Protein AF-A0A8T5RFC3-F1 (afdb_monomer_lite)

Structure (mmCIF, N/CA/C/O backbone):
data_AF-A0A8T5RFC3-F1
#
_entry.id   AF-A0A8T5RFC3-F1
#
loop_
_atom_site.group_PDB
_atom_site.id
_atom_site.type_symbol
_atom_site.label_atom_id
_atom_site.label_alt_id
_atom_site.label_comp_id
_atom_site.label_asym_id
_atom_site.label_entity_id
_atom_site.label_seq_id
_atom_site.pdbx_PDB_ins_code
_atom_site.Cartn_x
_atom_site.Cartn_y
_atom_site.Cartn_z
_atom_site.occupancy
_atom_site.B_iso_or_equiv
_atom_site.auth_seq_id
_atom_site.auth_comp_id
_atom_site.auth_asym_id
_atom_site.auth_atom_id
_atom_site.pdbx_PDB_model_num
ATOM 1 N N . LEU A 1 1 ? -25.303 1.141 -4.462 1.00 64.62 1 LEU A N 1
ATOM 2 C CA . LEU A 1 1 ? -23.878 1.520 -4.510 1.00 64.62 1 LEU A CA 1
ATOM 3 C C . LEU A 1 1 ? -23.514 1.989 -3.122 1.00 64.62 1 LEU A C 1
ATOM 5 O O . LEU A 1 1 ? -23.991 3.035 -2.702 1.00 64.62 1 LEU A O 1
ATOM 9 N N . GLU A 1 2 ? -22.803 1.148 -2.386 1.00 84.00 2 GLU A N 1
ATOM 10 C CA . GLU A 1 2 ? -22.193 1.538 -1.120 1.00 84.00 2 GLU A CA 1
ATOM 11 C C . GLU A 1 2 ? -20.953 2.384 -1.437 1.00 84.00 2 GLU A C 1
ATOM 13 O O . GLU A 1 2 ? -20.240 2.100 -2.402 1.00 84.00 2 GLU A O 1
ATOM 18 N N . CYS A 1 3 ? -20.765 3.487 -0.714 1.00 87.25 3 CYS A N 1
ATOM 19 C CA . CYS A 1 3 ? -19.626 4.377 -0.912 1.00 87.25 3 CYS A CA 1
ATOM 20 C C . CYS A 1 3 ? -18.470 3.875 -0.050 1.00 87.25 3 CYS A C 1
ATOM 22 O O . CYS A 1 3 ? -18.592 3.901 1.171 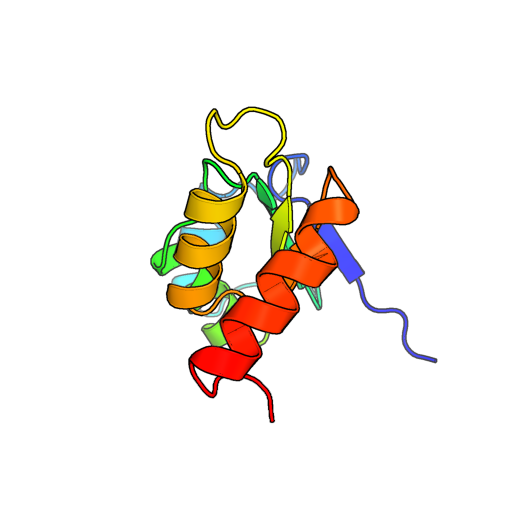1.00 87.25 3 CYS A O 1
ATOM 24 N N . LEU A 1 4 ? -17.374 3.446 -0.679 1.00 92.31 4 LEU A N 1
ATOM 25 C CA . LEU A 1 4 ? -16.172 3.043 0.046 1.00 92.31 4 LEU A CA 1
ATOM 26 C C . LEU A 1 4 ? -15.379 4.276 0.492 1.00 92.31 4 LEU A C 1
ATOM 28 O O . LEU A 1 4 ? -15.108 5.183 -0.302 1.00 92.31 4 LEU A O 1
ATOM 32 N N . ILE A 1 5 ? -14.971 4.295 1.755 1.00 92.88 5 ILE A N 1
ATOM 33 C CA . ILE A 1 5 ? -14.284 5.409 2.400 1.00 92.88 5 ILE A CA 1
ATOM 34 C C . ILE A 1 5 ? -12.800 5.076 2.546 1.00 92.88 5 ILE A C 1
ATOM 36 O O . ILE A 1 5 ? -12.416 4.124 3.224 1.00 92.88 5 ILE A O 1
ATOM 40 N N . CYS A 1 6 ? -11.952 5.916 1.945 1.00 94.12 6 CYS A N 1
ATOM 41 C CA . CYS A 1 6 ? -10.504 5.862 2.118 1.00 94.12 6 CYS A CA 1
ATOM 42 C C . CYS A 1 6 ? -10.019 7.000 3.019 1.00 94.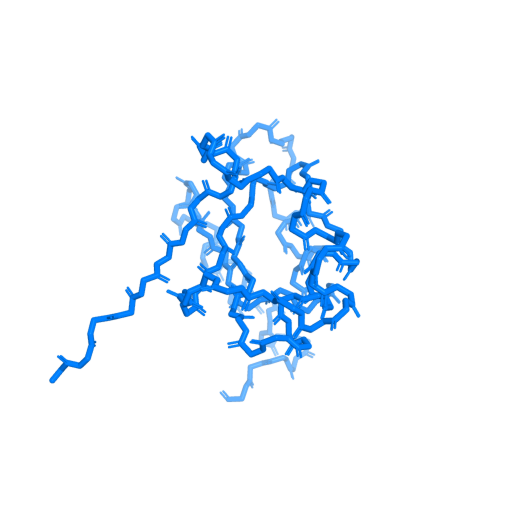12 6 CYS A C 1
ATOM 44 O O . CYS A 1 6 ? -10.164 8.176 2.678 1.00 94.12 6 CYS A O 1
ATOM 46 N N . TYR A 1 7 ? -9.376 6.662 4.136 1.00 94.44 7 TYR A N 1
ATOM 47 C CA . TYR A 1 7 ? -8.764 7.645 5.027 1.00 94.44 7 TYR A CA 1
ATOM 48 C C . TYR A 1 7 ? -7.270 7.804 4.752 1.00 94.44 7 TYR A C 1
ATOM 50 O O . TYR A 1 7 ? -6.490 6.854 4.822 1.00 94.44 7 TYR A O 1
ATOM 58 N N . ASN A 1 8 ? -6.849 9.037 4.466 1.00 94.94 8 ASN A N 1
ATOM 59 C CA . ASN A 1 8 ? -5.436 9.360 4.306 1.00 94.94 8 ASN A CA 1
ATOM 60 C C . ASN A 1 8 ? -4.800 9.655 5.666 1.00 94.94 8 ASN A C 1
ATOM 62 O O . ASN A 1 8 ? -4.810 10.793 6.138 1.00 94.94 8 ASN A O 1
ATOM 66 N N . ILE A 1 9 ? -4.209 8.629 6.275 1.00 94.56 9 ILE A N 1
ATOM 67 C CA . ILE A 1 9 ? -3.634 8.719 7.621 1.00 94.56 9 ILE A CA 1
ATOM 68 C C . ILE A 1 9 ? -2.419 9.652 7.698 1.00 94.56 9 ILE A C 1
ATOM 70 O O . ILE A 1 9 ? -2.166 10.246 8.740 1.00 94.56 9 ILE A O 1
ATOM 74 N N . THR A 1 10 ? -1.701 9.871 6.591 1.00 92.69 10 THR A N 1
ATOM 75 C CA . THR A 1 10 ? -0.608 10.859 6.538 1.00 92.69 10 THR A CA 1
ATOM 76 C C . THR A 1 10 ? -1.125 12.301 6.650 1.00 92.69 10 THR A C 1
ATOM 78 O O . THR A 1 10 ? -0.385 13.196 7.058 1.00 92.69 10 THR A O 1
ATOM 81 N N . LYS A 1 11 ? -2.374 12.562 6.244 1.00 88.62 11 LYS A N 1
ATOM 82 C CA . LYS A 1 11 ? -3.000 13.899 6.268 1.00 88.62 11 LYS A CA 1
ATOM 83 C C . LYS A 1 11 ? -4.026 14.070 7.388 1.00 88.62 11 LYS A C 1
ATOM 85 O O . LYS A 1 11 ? -4.440 15.195 7.666 1.00 88.62 11 LYS A O 1
ATOM 90 N N . GLY A 1 12 ? -4.423 12.967 8.005 1.00 83.50 12 GLY A N 1
ATOM 91 C CA . GLY A 1 12 ? -5.347 12.909 9.116 1.00 83.50 12 GLY A CA 1
ATOM 92 C C . GLY A 1 12 ? -4.835 13.621 10.365 1.00 83.50 12 GLY A C 1
ATOM 93 O O . GLY A 1 12 ? -3.659 13.526 10.702 1.00 83.50 12 GLY A O 1
ATOM 94 N N . LYS A 1 13 ? -5.725 14.344 11.053 1.00 79.88 13 LYS A N 1
ATOM 95 C CA . LYS A 1 13 ? -5.406 15.018 12.326 1.00 79.88 13 LYS A CA 1
ATOM 96 C C . LYS A 1 13 ? -5.857 14.234 13.555 1.00 79.88 13 LYS A C 1
ATOM 98 O O . LYS A 1 13 ? -5.247 14.369 14.605 1.00 79.88 13 LYS A O 1
ATOM 103 N N . GLU A 1 14 ? -6.937 13.468 13.429 1.00 81.06 14 GLU A N 1
ATOM 104 C CA . GLU A 1 14 ? -7.603 12.818 14.566 1.00 81.06 14 GLU A CA 1
ATOM 105 C C . GLU A 1 14 ? -7.028 11.437 14.869 1.00 81.06 14 GLU A C 1
ATOM 107 O O . GLU A 1 14 ? -6.948 11.036 16.024 1.00 81.06 14 GLU A O 1
ATOM 112 N N . LEU A 1 15 ? -6.604 10.728 13.825 1.00 86.19 15 LEU A N 1
ATOM 113 C CA . LEU A 1 15 ? -5.961 9.432 13.934 1.00 86.19 15 LEU A CA 1
ATOM 114 C C . LEU A 1 15 ? -4.581 9.504 13.295 1.00 86.19 15 LEU A C 1
ATOM 116 O O . LEU A 1 15 ? -4.475 9.620 12.070 1.00 86.19 15 LEU A O 1
ATOM 120 N N . THR A 1 16 ? -3.550 9.422 14.133 1.00 91.56 16 THR A N 1
ATOM 121 C CA . THR A 1 16 ? -2.159 9.326 13.690 1.00 91.56 16 THR A CA 1
ATOM 122 C C . THR A 1 16 ? -1.804 7.886 13.317 1.00 91.56 16 THR A C 1
ATOM 124 O O . THR A 1 16 ? -2.484 6.937 13.715 1.00 91.56 16 THR A O 1
ATOM 127 N N . LEU A 1 17 ? -0.704 7.706 12.578 1.00 94.38 17 LEU A N 1
ATOM 128 C CA . LEU A 1 17 ? -0.173 6.372 12.286 1.00 94.38 17 LEU A CA 1
ATOM 129 C C . LEU A 1 17 ? 0.137 5.592 13.571 1.00 94.38 17 LEU A C 1
ATOM 131 O O . LEU A 1 17 ? -0.176 4.412 13.654 1.00 94.38 17 LEU A O 1
ATOM 135 N N . GLU A 1 18 ? 0.717 6.234 14.583 1.00 93.12 18 GLU A N 1
ATOM 136 C CA . GLU A 1 18 ? 1.066 5.559 15.836 1.00 93.12 18 GLU A CA 1
ATOM 137 C C . GLU A 1 18 ? -0.178 5.075 16.593 1.00 93.12 18 GLU A C 1
ATOM 139 O O . GLU A 1 18 ? -0.230 3.915 17.014 1.00 93.12 18 GLU A O 1
ATOM 144 N N . ASP A 1 19 ? -1.205 5.923 16.694 1.00 91.62 19 ASP A N 1
ATOM 145 C CA . ASP A 1 19 ? -2.478 5.561 17.324 1.00 91.62 19 ASP A CA 1
ATOM 146 C C . ASP A 1 19 ? -3.153 4.404 16.585 1.00 91.62 19 ASP A C 1
ATOM 148 O O . ASP A 1 19 ? -3.616 3.448 17.211 1.00 91.62 19 ASP A O 1
ATOM 152 N N . PHE A 1 20 ? -3.156 4.457 15.248 1.00 93.44 20 PHE A N 1
ATOM 153 C CA . PHE A 1 20 ? -3.687 3.387 14.409 1.00 93.44 20 PHE A CA 1
ATOM 154 C C . PHE A 1 20 ? -2.981 2.058 14.671 1.00 93.44 20 PHE A C 1
ATOM 156 O O . PHE A 1 20 ? -3.648 1.055 14.919 1.00 93.44 20 PHE A O 1
ATOM 163 N N . LEU A 1 21 ? -1.645 2.043 14.667 1.00 94.19 21 LEU A N 1
ATOM 164 C CA . LEU A 1 21 ? -0.890 0.811 14.884 1.00 94.19 21 LEU A CA 1
ATOM 165 C C . LEU A 1 21 ? -1.154 0.240 16.291 1.00 94.19 21 LEU A C 1
ATOM 167 O O . LEU A 1 21 ? -1.363 -0.959 16.454 1.00 94.19 21 LEU A O 1
ATOM 171 N N . LYS A 1 22 ? -1.207 1.096 17.317 1.00 93.12 22 LYS A N 1
ATOM 172 C CA . LYS A 1 22 ? -1.424 0.682 18.711 1.00 93.12 22 LYS A CA 1
ATOM 173 C C . LYS A 1 22 ? -2.840 0.165 18.984 1.00 93.12 22 LYS A C 1
ATOM 175 O O . LYS A 1 22 ? -3.013 -0.790 19.744 1.00 93.12 22 LYS A O 1
ATOM 180 N N . GLU A 1 23 ? -3.862 0.812 18.430 1.00 90.62 23 GLU A N 1
ATOM 181 C CA . GLU A 1 23 ? -5.260 0.429 18.664 1.00 90.62 23 GLU A CA 1
ATOM 182 C C . GLU A 1 23 ? -5.737 -0.669 17.706 1.00 90.62 23 GLU A C 1
ATOM 184 O O . GLU A 1 23 ? -6.543 -1.522 18.097 1.00 90.62 23 GLU A O 1
ATOM 189 N N . GLY A 1 24 ? -5.190 -0.707 16.489 1.00 89.75 24 GLY A N 1
ATOM 190 C CA . GLY A 1 24 ? -5.437 -1.756 15.503 1.00 89.75 24 GLY A CA 1
ATOM 191 C C . GLY A 1 24 ? -4.951 -3.133 15.963 1.00 89.75 24 GLY A C 1
ATOM 192 O O . GLY A 1 24 ? -5.659 -4.119 15.764 1.00 89.75 24 GLY A O 1
ATOM 193 N N . GLU A 1 25 ? -3.826 -3.209 16.686 1.00 90.38 25 GLU A N 1
ATOM 194 C CA . GLU A 1 25 ? -3.341 -4.450 17.324 1.00 90.38 25 GLU A CA 1
ATOM 195 C C . GLU A 1 25 ? -4.349 -5.048 18.315 1.00 90.38 25 GLU A C 1
ATOM 197 O O . GLU A 1 25 ? -4.435 -6.264 18.480 1.00 90.38 25 GLU A O 1
ATOM 202 N N . LYS A 1 26 ? -5.153 -4.199 18.961 1.00 88.50 26 LYS A N 1
ATOM 203 C CA . LYS A 1 26 ? -6.149 -4.621 19.954 1.00 88.50 26 LYS A CA 1
ATOM 204 C C . LYS A 1 26 ? -7.511 -4.936 19.335 1.00 88.50 26 LYS A C 1
ATOM 206 O O . LYS A 1 26 ? -8.425 -5.275 20.086 1.00 88.50 26 LYS A O 1
ATOM 211 N N . LYS A 1 27 ? -7.680 -4.770 18.014 1.00 80.88 27 LYS A N 1
ATOM 212 C CA . LYS A 1 27 ? -8.981 -4.807 17.315 1.00 80.88 27 LYS A CA 1
ATOM 213 C C . LYS A 1 27 ? -10.034 -3.891 17.958 1.00 80.88 27 LYS A C 1
ATOM 215 O O . LYS A 1 27 ? -11.214 -4.223 18.029 1.00 80.88 27 LYS A O 1
ATOM 220 N N . ARG A 1 28 ? -9.604 -2.739 18.487 1.00 73.62 28 ARG A N 1
ATOM 221 C CA . ARG A 1 28 ? -10.478 -1.748 19.152 1.00 73.62 28 ARG A CA 1
ATOM 222 C C . ARG A 1 28 ? -10.791 -0.551 18.265 1.00 73.62 28 ARG A C 1
ATOM 224 O O . ARG A 1 28 ? -11.230 0.489 18.754 1.00 73.62 28 ARG A O 1
ATOM 231 N N . PHE A 1 29 ? -10.547 -0.691 16.970 1.00 71.94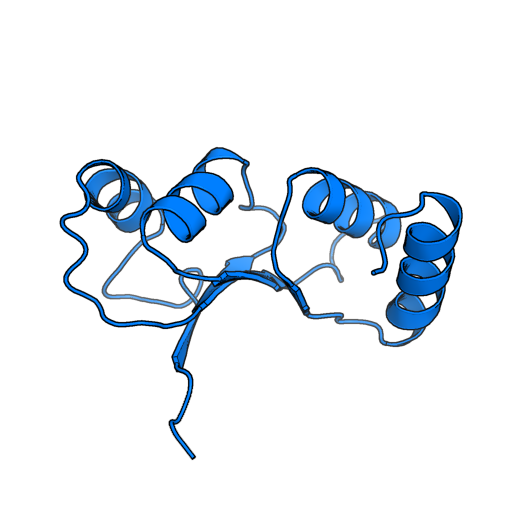 29 PHE A N 1
ATOM 232 C CA . PHE A 1 29 ? -10.665 0.397 16.025 1.00 71.94 29 PHE A CA 1
ATOM 233 C C . PHE A 1 29 ? -12.140 0.765 15.827 1.00 71.94 29 PHE A C 1
ATOM 235 O O . PHE A 1 29 ? -12.933 -0.025 15.326 1.00 71.94 29 PHE A O 1
ATOM 242 N N . ARG A 1 30 ? -12.528 1.956 16.299 1.00 71.44 30 ARG A N 1
ATOM 243 C CA . ARG A 1 30 ? -13.915 2.460 16.223 1.00 71.44 30 ARG A CA 1
ATOM 244 C C . ARG A 1 30 ? -14.199 3.249 14.947 1.00 71.44 30 ARG A C 1
ATOM 246 O O . ARG A 1 30 ? -15.321 3.702 14.748 1.00 71.44 30 ARG A O 1
ATOM 253 N N . PHE A 1 31 ? -13.175 3.461 14.130 1.00 72.31 31 PHE A N 1
ATOM 254 C CA . PHE A 1 31 ? -13.259 4.260 12.923 1.00 72.31 31 PHE A CA 1
ATOM 255 C C . PHE A 1 31 ? -13.583 3.333 11.747 1.00 72.31 31 PHE A C 1
ATOM 257 O O . PHE A 1 31 ? -12.799 2.448 11.415 1.00 72.31 31 PHE A O 1
ATOM 264 N N . LEU A 1 32 ? -14.778 3.490 11.178 1.00 80.31 32 LEU A N 1
ATOM 265 C CA . LEU A 1 32 ? -15.275 2.652 10.089 1.00 80.31 32 LEU A CA 1
ATOM 266 C C . LEU A 1 32 ? -14.771 3.217 8.762 1.00 80.31 32 LEU A C 1
ATOM 268 O O . LEU A 1 32 ? -15.321 4.191 8.250 1.00 80.31 32 LEU A O 1
ATOM 272 N N . VAL A 1 33 ? -13.699 2.628 8.244 1.00 91.06 33 VAL A N 1
ATOM 273 C CA . VAL A 1 33 ? -13.178 2.915 6.906 1.00 91.06 33 VAL A CA 1
ATOM 274 C C . VAL A 1 33 ? -12.891 1.621 6.187 1.00 91.06 33 VAL A C 1
ATOM 276 O O . VAL A 1 33 ? -12.446 0.654 6.798 1.00 91.06 33 VAL A O 1
ATOM 279 N N . ASP A 1 34 ? -13.111 1.632 4.883 1.00 95.06 34 ASP A N 1
ATOM 280 C CA . ASP A 1 34 ? -12.859 0.480 4.025 1.00 95.06 34 ASP A CA 1
ATOM 281 C C . ASP A 1 34 ? -11.383 0.410 3.626 1.00 95.06 34 ASP A C 1
ATOM 283 O O . ASP A 1 34 ? -10.836 -0.663 3.374 1.00 95.06 34 ASP A O 1
ATOM 287 N N . MET A 1 35 ? -10.722 1.571 3.562 1.00 96.44 35 MET A N 1
ATOM 288 C CA . MET A 1 35 ? -9.349 1.697 3.088 1.00 96.44 35 MET A CA 1
ATOM 289 C C . MET A 1 35 ? -8.567 2.727 3.906 1.00 96.44 35 MET A C 1
ATOM 291 O O . MET A 1 35 ? -9.101 3.762 4.320 1.00 96.44 35 MET A O 1
ATOM 295 N N . ILE A 1 36 ? -7.268 2.492 4.078 1.00 96.25 36 ILE A N 1
ATOM 296 C CA . ILE A 1 36 ? -6.334 3.490 4.605 1.00 96.25 36 ILE A CA 1
ATOM 297 C C . ILE A 1 36 ? -5.187 3.663 3.620 1.00 96.25 36 ILE A C 1
ATOM 299 O O . ILE A 1 36 ? -4.485 2.712 3.285 1.00 96.25 36 ILE A O 1
ATOM 303 N N . SER A 1 37 ? -4.959 4.907 3.198 1.00 97.31 37 SER A N 1
ATOM 304 C CA . SER A 1 37 ? -3.805 5.261 2.375 1.00 97.31 37 SER A CA 1
ATOM 305 C C . SER A 1 37 ? -2.700 5.871 3.233 1.00 97.31 37 SER A C 1
ATOM 307 O O . SER A 1 37 ? -2.935 6.882 3.907 1.00 97.31 37 SER A O 1
ATOM 309 N N . LEU A 1 38 ? -1.490 5.323 3.148 1.00 97.88 38 LEU A N 1
ATOM 310 C CA . LEU A 1 38 ? -0.298 5.826 3.829 1.00 97.88 38 LEU A CA 1
ATOM 311 C C . LEU A 1 38 ? 0.783 6.193 2.806 1.00 97.88 38 LEU A C 1
ATOM 313 O O . LEU A 1 38 ? 0.976 5.508 1.801 1.00 97.88 38 LEU A O 1
ATOM 317 N N . ARG A 1 39 ? 1.496 7.295 3.051 1.00 97.31 39 ARG A N 1
ATOM 318 C CA . ARG A 1 39 ? 2.617 7.702 2.200 1.00 97.31 39 ARG A CA 1
ATOM 319 C C . ARG A 1 39 ? 3.650 6.574 2.092 1.00 97.31 39 ARG A C 1
ATOM 321 O O . ARG A 1 39 ? 4.009 5.967 3.098 1.00 97.31 39 ARG A O 1
ATOM 328 N N . SER A 1 40 ? 4.136 6.338 0.880 1.00 97.31 40 SER A N 1
ATOM 329 C CA . SER A 1 40 ? 5.104 5.301 0.493 1.00 97.31 40 SER A CA 1
ATOM 330 C C . SER A 1 40 ? 6.276 5.142 1.462 1.00 97.31 40 SER A C 1
ATOM 332 O O . SER A 1 40 ? 6.559 4.039 1.923 1.00 97.31 40 SER A O 1
ATOM 334 N N . ASN A 1 41 ? 6.889 6.249 1.878 1.00 96.56 41 ASN A N 1
ATOM 335 C CA . ASN A 1 41 ? 8.043 6.244 2.777 1.00 96.56 41 ASN A CA 1
ATOM 336 C C . ASN A 1 41 ? 7.731 5.877 4.241 1.00 96.56 41 ASN A C 1
ATOM 338 O O . ASN A 1 41 ? 8.644 5.844 5.062 1.00 96.56 41 ASN A O 1
ATOM 342 N N . GLN A 1 42 ? 6.464 5.633 4.579 1.00 96.88 42 GLN A N 1
ATOM 343 C CA . GLN A 1 42 ? 6.014 5.214 5.909 1.00 96.88 42 GLN A CA 1
ATOM 344 C C . GLN A 1 42 ? 5.424 3.792 5.909 1.00 96.88 42 GLN A C 1
ATOM 346 O O . GLN A 1 42 ? 5.045 3.296 6.971 1.00 96.88 42 GLN A O 1
ATOM 351 N N . ILE A 1 43 ? 5.329 3.132 4.747 1.00 97.94 43 ILE A N 1
ATOM 352 C CA . ILE A 1 43 ? 4.779 1.777 4.631 1.00 97.94 43 ILE A CA 1
ATOM 353 C C . ILE A 1 43 ? 5.695 0.769 5.327 1.00 97.94 43 ILE A C 1
ATOM 355 O O . ILE A 1 43 ? 6.908 0.748 5.134 1.00 97.94 43 ILE A O 1
ATOM 359 N N . THR A 1 44 ? 5.083 -0.099 6.130 1.00 98.12 44 THR A N 1
ATOM 360 C CA . THR A 1 44 ? 5.740 -1.218 6.813 1.00 98.12 44 THR A CA 1
ATOM 361 C C . THR A 1 44 ? 4.842 -2.449 6.744 1.00 98.12 44 THR A C 1
ATOM 363 O O . THR A 1 44 ? 3.622 -2.313 6.638 1.00 98.12 44 THR A O 1
ATOM 366 N N . GLU A 1 45 ? 5.412 -3.650 6.870 1.00 98.12 45 GLU A N 1
ATOM 367 C CA . GLU A 1 45 ? 4.618 -4.887 6.972 1.00 98.12 45 GLU A CA 1
ATOM 368 C C . GLU A 1 45 ? 3.662 -4.832 8.168 1.00 98.12 45 GLU A C 1
ATOM 370 O O . GLU A 1 45 ? 2.518 -5.262 8.077 1.00 98.12 45 GLU A O 1
ATOM 375 N N . ARG A 1 46 ? 4.091 -4.220 9.283 1.00 97.75 46 ARG A N 1
ATOM 376 C CA . ARG A 1 46 ? 3.237 -4.011 10.461 1.00 97.75 46 ARG A CA 1
ATOM 377 C C . ARG A 1 46 ? 1.981 -3.206 10.118 1.00 97.75 46 ARG A C 1
ATOM 379 O O . ARG A 1 46 ? 0.900 -3.569 10.567 1.00 97.75 46 ARG A O 1
ATOM 386 N N . PHE A 1 47 ? 2.109 -2.139 9.328 1.00 97.88 47 PHE A N 1
ATOM 387 C CA . PHE A 1 47 ? 0.959 -1.351 8.878 1.00 97.88 47 PHE A CA 1
ATOM 388 C C . PHE A 1 47 ? -0.006 -2.185 8.024 1.00 97.88 47 PHE A C 1
ATOM 390 O O . PHE A 1 47 ? -1.205 -2.181 8.301 1.00 97.88 47 PHE A O 1
ATOM 397 N N . ILE A 1 48 ? 0.517 -2.922 7.039 1.00 98.50 48 ILE A N 1
ATOM 398 C CA . ILE A 1 48 ? -0.279 -3.772 6.137 1.00 98.50 48 ILE A CA 1
ATOM 399 C C . ILE A 1 48 ? -1.024 -4.843 6.943 1.00 98.50 48 ILE A C 1
ATOM 401 O O . ILE A 1 48 ? -2.248 -4.931 6.878 1.00 98.50 48 ILE A O 1
ATOM 405 N N . ASN A 1 49 ? -0.307 -5.564 7.808 1.00 97.62 49 ASN A N 1
ATOM 406 C CA . ASN A 1 49 ? -0.879 -6.603 8.661 1.00 97.62 49 ASN A CA 1
ATOM 407 C C . ASN A 1 49 ? -1.994 -6.061 9.562 1.00 97.62 49 ASN A C 1
ATOM 409 O O . ASN A 1 49 ? -3.027 -6.708 9.724 1.00 97.62 49 ASN A O 1
ATOM 413 N N . ILE A 1 50 ? -1.822 -4.867 10.137 1.00 96.12 50 ILE A N 1
ATOM 414 C CA . ILE A 1 50 ? -2.853 -4.254 10.981 1.00 96.12 50 ILE A CA 1
ATOM 415 C C . ILE A 1 50 ? -4.083 -3.856 10.159 1.00 96.12 50 ILE A C 1
ATOM 417 O O . ILE A 1 50 ? -5.199 -4.035 10.651 1.00 96.12 50 ILE A O 1
ATOM 421 N N . CYS A 1 51 ? -3.916 -3.375 8.924 1.00 96.25 51 CYS A N 1
ATOM 422 C CA . CYS A 1 51 ? -5.045 -3.126 8.025 1.00 96.25 51 CYS A CA 1
ATOM 423 C C . CYS A 1 51 ? -5.820 -4.427 7.762 1.00 96.25 51 CYS A C 1
ATOM 425 O O . CYS A 1 51 ? -7.007 -4.510 8.084 1.00 96.25 51 CYS A O 1
ATOM 427 N N . HIS A 1 52 ? -5.136 -5.484 7.312 1.00 96.00 52 HIS A N 1
ATOM 428 C CA . HIS A 1 52 ? -5.751 -6.784 7.014 1.00 96.00 52 HIS A CA 1
ATOM 429 C C . HIS A 1 52 ? -6.436 -7.419 8.227 1.00 96.00 52 HIS A C 1
ATOM 431 O O . HIS A 1 52 ? -7.567 -7.888 8.129 1.00 96.00 52 HIS A O 1
ATOM 437 N N . MET A 1 53 ? -5.806 -7.369 9.407 1.00 94.12 53 MET A N 1
ATOM 438 C CA . MET A 1 53 ? -6.384 -7.870 10.663 1.00 94.12 53 MET A CA 1
ATOM 439 C C . MET A 1 53 ? -7.704 -7.191 11.052 1.00 94.12 53 MET A C 1
ATOM 441 O O . MET A 1 53 ? -8.475 -7.769 11.829 1.00 94.12 53 MET A O 1
ATOM 445 N N . ASN A 1 54 ? -7.933 -5.971 10.561 1.00 93.06 54 ASN A N 1
ATOM 446 C CA . ASN A 1 54 ? -9.124 -5.167 10.812 1.00 93.06 54 ASN A CA 1
ATOM 447 C C . ASN A 1 54 ? -10.048 -5.082 9.579 1.00 93.06 54 ASN A C 1
ATOM 449 O O . ASN A 1 54 ? -10.987 -4.295 9.600 1.00 93.06 54 ASN A O 1
ATOM 453 N N . ASN A 1 55 ? -9.831 -5.916 8.551 1.00 93.12 55 ASN A N 1
ATOM 454 C CA . ASN A 1 55 ? -10.582 -5.924 7.286 1.00 93.12 55 ASN A CA 1
ATOM 455 C C . ASN A 1 55 ? -10.557 -4.573 6.544 1.00 93.12 55 ASN A C 1
ATOM 457 O O . ASN A 1 55 ? -11.553 -4.167 5.954 1.00 93.12 55 ASN A O 1
ATOM 461 N N . ILE A 1 56 ? -9.420 -3.881 6.594 1.00 95.44 56 ILE A N 1
ATOM 462 C CA . ILE A 1 56 ? -9.176 -2.611 5.906 1.00 95.44 56 ILE A CA 1
ATOM 463 C C . ILE A 1 56 ? -8.180 -2.872 4.778 1.00 95.44 56 ILE A C 1
ATOM 465 O O . ILE A 1 56 ? -7.175 -3.552 4.997 1.00 95.44 56 ILE A O 1
ATOM 469 N N . LEU A 1 57 ? -8.413 -2.296 3.599 1.00 97.50 57 LEU A N 1
ATOM 470 C CA . LEU A 1 57 ? -7.436 -2.332 2.511 1.00 97.50 57 LEU A CA 1
ATOM 471 C C . LEU A 1 57 ? -6.319 -1.305 2.759 1.00 97.50 57 LEU A C 1
ATOM 473 O O . LEU A 1 57 ? -6.576 -0.118 2.990 1.00 97.50 57 LEU A O 1
ATOM 477 N N . ALA A 1 58 ? -5.072 -1.754 2.688 1.00 98.25 58 ALA A N 1
ATOM 478 C CA . ALA A 1 58 ? -3.879 -0.929 2.772 1.00 98.25 58 ALA A CA 1
ATOM 479 C C . ALA A 1 58 ? -3.516 -0.374 1.389 1.00 98.25 58 ALA A C 1
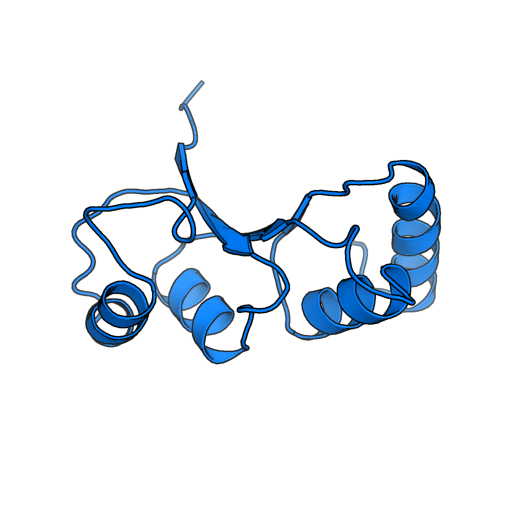ATOM 481 O O . ALA A 1 58 ? -3.239 -1.130 0.461 1.00 98.25 58 ALA A O 1
ATOM 482 N N . LEU A 1 59 ? -3.461 0.954 1.257 1.00 98.44 59 LEU A N 1
ATOM 483 C CA . LEU A 1 59 ? -3.059 1.640 0.027 1.00 98.44 59 LEU A CA 1
ATOM 484 C C . LEU A 1 59 ? -1.819 2.515 0.245 1.00 98.44 59 LEU A C 1
ATOM 486 O O . LEU A 1 59 ? -1.573 3.004 1.353 1.00 98.44 59 LEU A O 1
ATOM 490 N N . SER A 1 60 ? -1.063 2.790 -0.821 1.00 98.06 60 SER A N 1
ATOM 491 C CA . SER A 1 60 ? 0.075 3.717 -0.761 1.00 98.06 60 SER A CA 1
ATOM 492 C C . SER A 1 60 ? 0.191 4.683 -1.941 1.00 98.06 60 SER A C 1
ATOM 494 O O . SER A 1 60 ? -0.313 4.404 -3.023 1.00 98.06 60 SER A O 1
ATOM 496 N N . TRP A 1 61 ? 0.833 5.837 -1.718 1.00 97.44 61 TRP A N 1
ATOM 497 C CA . TRP A 1 61 ? 0.963 6.969 -2.653 1.00 97.44 61 TRP A CA 1
ATOM 498 C C . TRP A 1 61 ? 2.270 7.767 -2.416 1.00 97.44 61 TRP A C 1
ATOM 500 O O . TRP A 1 61 ? 2.932 7.548 -1.400 1.00 97.44 61 TRP A O 1
ATOM 510 N N . ASP A 1 62 ? 2.594 8.746 -3.282 1.00 96.94 62 ASP A N 1
ATOM 511 C CA . ASP A 1 62 ? 3.787 9.636 -3.221 1.00 96.94 62 ASP A CA 1
ATOM 512 C C . ASP A 1 62 ? 5.110 8.919 -3.563 1.00 96.94 62 ASP A C 1
ATOM 514 O O . ASP A 1 62 ? 6.083 8.969 -2.808 1.00 96.94 62 ASP A O 1
ATOM 518 N N . PHE A 1 63 ? 5.163 8.217 -4.694 1.00 97.00 63 PHE A N 1
ATOM 519 C CA . PHE A 1 63 ? 6.369 7.563 -5.215 1.00 97.00 63 PHE A CA 1
ATOM 520 C C . PHE A 1 63 ? 7.261 8.497 -6.038 1.00 97.00 63 PHE A C 1
ATOM 522 O O . PHE A 1 63 ? 8.416 8.167 -6.292 1.00 97.00 63 PHE A O 1
ATOM 529 N N . ILE A 1 64 ? 6.768 9.680 -6.415 1.00 94.38 64 ILE A N 1
ATOM 530 C CA . ILE A 1 64 ? 7.485 10.654 -7.260 1.00 94.38 64 ILE A CA 1
ATOM 531 C C . ILE A 1 64 ? 8.843 11.115 -6.698 1.00 94.38 64 ILE A C 1
ATOM 533 O O . ILE A 1 64 ? 9.668 11.655 -7.428 1.00 94.38 64 ILE A O 1
ATOM 537 N N . LYS A 1 65 ? 9.084 10.933 -5.395 1.00 91.19 65 LYS A N 1
ATOM 538 C CA . LYS A 1 65 ? 10.318 11.370 -4.719 1.00 91.19 65 LYS A CA 1
ATOM 539 C C . LYS A 1 65 ? 11.429 10.326 -4.717 1.00 91.19 65 LYS A C 1
ATOM 541 O O . LYS A 1 65 ? 12.530 10.644 -4.273 1.00 91.19 65 LYS A O 1
ATOM 546 N N . TYR A 1 66 ? 11.145 9.098 -5.136 1.00 95.69 66 TYR A N 1
ATOM 547 C CA . TYR A 1 66 ? 12.168 8.067 -5.218 1.00 95.69 66 TYR A CA 1
ATOM 548 C C . TYR A 1 66 ? 12.993 8.227 -6.486 1.00 95.69 66 TYR A C 1
ATOM 550 O O . TYR A 1 66 ? 12.468 8.584 -7.536 1.00 95.69 66 TYR A O 1
ATOM 558 N N . GLU A 1 67 ? 14.282 7.918 -6.375 1.00 95.75 67 GLU A N 1
ATOM 559 C CA . GLU A 1 67 ? 15.176 7.817 -7.530 1.00 95.75 67 GLU A CA 1
ATOM 560 C C . GLU A 1 67 ? 14.715 6.706 -8.485 1.00 95.75 67 GLU A C 1
ATOM 562 O O . GLU A 1 67 ? 14.692 6.905 -9.696 1.00 95.75 67 GLU A O 1
ATOM 567 N N . ASP A 1 68 ? 14.256 5.578 -7.929 1.00 95.81 68 ASP A N 1
ATOM 568 C CA . ASP A 1 68 ? 13.625 4.486 -8.672 1.00 95.81 68 ASP A CA 1
ATOM 569 C C . ASP A 1 68 ? 12.243 4.141 -8.075 1.00 95.81 68 ASP A C 1
ATOM 571 O O . ASP A 1 68 ? 12.1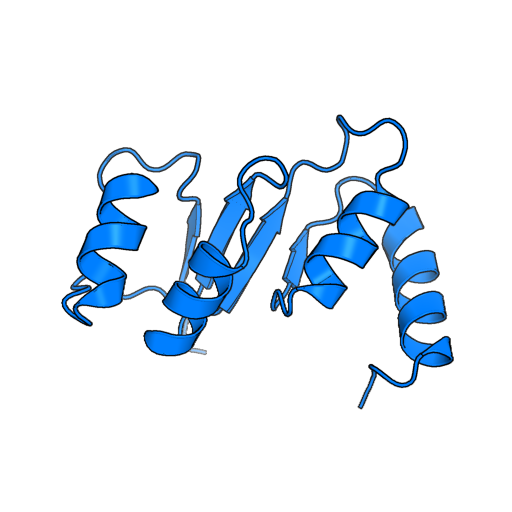23 3.296 -7.178 1.00 95.81 68 ASP A O 1
ATOM 575 N N . PRO A 1 69 ? 11.167 4.794 -8.555 1.00 96.62 69 PRO A N 1
ATOM 576 C CA . PRO A 1 69 ? 9.806 4.516 -8.108 1.00 96.62 69 PRO A CA 1
ATOM 577 C C . PRO A 1 69 ? 9.366 3.067 -8.350 1.00 96.62 69 PRO A C 1
ATOM 579 O O . PRO A 1 69 ? 8.601 2.521 -7.557 1.00 96.62 69 PRO A O 1
ATOM 582 N N . LEU A 1 70 ? 9.834 2.420 -9.425 1.00 96.94 70 LEU A N 1
ATOM 583 C CA . LEU A 1 70 ? 9.418 1.058 -9.771 1.00 96.94 70 LEU A CA 1
ATOM 584 C C . LEU A 1 70 ? 9.954 0.042 -8.768 1.00 96.94 70 LEU A C 1
ATOM 586 O O . LEU A 1 70 ? 9.231 -0.888 -8.410 1.00 96.94 70 LEU A O 1
ATOM 590 N N . VAL A 1 71 ? 11.196 0.209 -8.308 1.00 97.00 71 VAL A N 1
ATOM 591 C CA . VAL A 1 71 ? 11.781 -0.647 -7.266 1.00 97.00 71 VAL A CA 1
ATOM 592 C C . VAL A 1 71 ? 10.966 -0.564 -5.979 1.00 97.00 71 VAL A C 1
ATOM 594 O O . VAL A 1 71 ? 10.592 -1.602 -5.429 1.00 97.00 71 VAL A O 1
ATOM 597 N N . GLU A 1 72 ? 10.617 0.642 -5.531 1.00 97.75 72 GLU A N 1
ATOM 598 C CA . GLU A 1 72 ? 9.840 0.804 -4.298 1.00 97.75 72 GLU A CA 1
ATOM 599 C C . GLU A 1 72 ? 8.401 0.300 -4.441 1.00 97.75 72 GLU A C 1
ATOM 601 O O . GLU A 1 72 ? 7.907 -0.365 -3.531 1.00 97.75 72 GLU A O 1
ATOM 606 N N . ILE A 1 73 ? 7.746 0.515 -5.589 1.00 97.81 73 ILE A N 1
ATOM 607 C CA . ILE A 1 73 ? 6.406 -0.035 -5.853 1.00 97.81 73 ILE A CA 1
ATOM 608 C C . ILE A 1 73 ? 6.429 -1.572 -5.803 1.00 97.81 73 ILE A C 1
ATOM 610 O O . ILE A 1 73 ? 5.604 -2.184 -5.126 1.00 97.81 73 ILE A O 1
ATOM 614 N N . LYS A 1 74 ? 7.395 -2.221 -6.465 1.00 97.19 74 LYS A N 1
ATOM 615 C CA . LYS A 1 74 ? 7.527 -3.691 -6.449 1.00 97.19 74 LYS A CA 1
ATOM 616 C C . LYS A 1 74 ? 7.771 -4.231 -5.045 1.00 97.19 74 LYS A C 1
ATOM 618 O O . LYS A 1 74 ? 7.200 -5.256 -4.668 1.00 97.19 74 LYS A O 1
ATOM 623 N N . LYS A 1 75 ? 8.601 -3.538 -4.266 1.00 97.31 75 LYS A N 1
ATOM 624 C CA . LYS A 1 75 ? 8.895 -3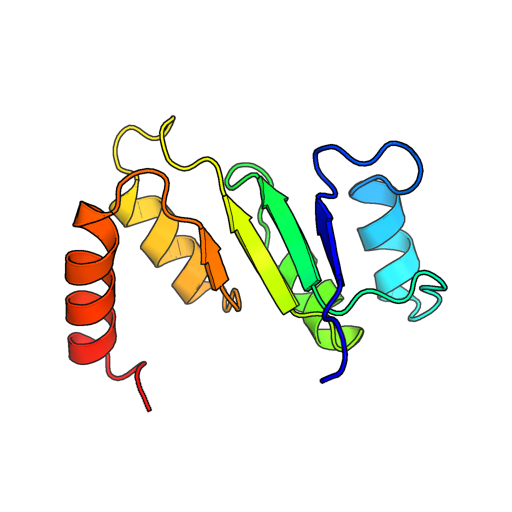.884 -2.875 1.00 97.31 75 LYS A CA 1
ATOM 625 C C . LYS A 1 75 ? 7.633 -3.864 -2.018 1.00 97.31 75 LYS A C 1
ATOM 627 O O . LYS A 1 75 ? 7.357 -4.860 -1.361 1.00 97.31 75 LYS A O 1
ATOM 632 N N . ILE A 1 76 ? 6.834 -2.796 -2.062 1.00 97.56 76 ILE A N 1
ATOM 633 C CA . ILE A 1 76 ? 5.602 -2.733 -1.257 1.00 97.56 76 ILE A CA 1
ATOM 634 C C . ILE A 1 76 ? 4.525 -3.716 -1.735 1.00 97.56 76 ILE A C 1
ATOM 636 O O . ILE A 1 76 ? 3.801 -4.256 -0.905 1.00 97.56 76 ILE A O 1
ATOM 640 N N . ILE A 1 77 ? 4.448 -4.011 -3.041 1.00 96.94 77 ILE A N 1
ATOM 641 C CA . ILE A 1 77 ? 3.578 -5.078 -3.567 1.00 96.94 77 ILE A CA 1
ATOM 642 C C . ILE A 1 77 ? 4.009 -6.427 -2.994 1.00 96.94 77 ILE A C 1
ATOM 644 O O . ILE A 1 77 ? 3.174 -7.196 -2.530 1.00 96.94 77 ILE A O 1
ATOM 648 N N . SER A 1 78 ? 5.317 -6.683 -2.940 1.00 96.00 78 SER A N 1
ATOM 649 C CA . SER A 1 78 ? 5.867 -7.912 -2.354 1.00 96.00 78 SER A CA 1
ATOM 650 C C . SER A 1 78 ? 5.610 -8.024 -0.844 1.00 96.00 78 SER A C 1
ATOM 652 O O . SER A 1 78 ? 5.593 -9.130 -0.316 1.00 96.00 78 SER A O 1
ATOM 654 N N . MET A 1 79 ? 5.372 -6.901 -0.152 1.00 97.31 79 MET A N 1
ATOM 655 C CA . MET A 1 79 ? 4.945 -6.866 1.255 1.00 97.31 79 MET A CA 1
ATOM 656 C C . MET A 1 79 ? 3.442 -7.149 1.440 1.00 97.31 79 MET A C 1
ATOM 658 O O . MET A 1 79 ? 2.972 -7.181 2.575 1.00 97.31 79 MET A O 1
ATOM 662 N N . GLY A 1 80 ? 2.682 -7.331 0.354 1.00 96.94 80 GLY A N 1
ATOM 663 C CA . GLY A 1 80 ? 1.256 -7.659 0.395 1.00 96.94 80 GLY A CA 1
ATOM 664 C C . GLY A 1 80 ? 0.322 -6.452 0.489 1.00 96.94 80 GLY A C 1
ATOM 665 O O . GLY A 1 80 ? -0.773 -6.585 1.021 1.00 96.94 80 GLY A O 1
ATOM 666 N N . ILE A 1 81 ? 0.732 -5.269 0.019 1.00 98.25 81 ILE A N 1
ATOM 667 C CA . ILE A 1 81 ? -0.171 -4.108 -0.028 1.00 98.25 81 ILE A CA 1
ATOM 668 C C . ILE A 1 81 ? -1.322 -4.329 -1.026 1.00 98.25 81 ILE A C 1
ATOM 670 O O . ILE A 1 81 ? -1.113 -4.906 -2.092 1.00 98.25 81 ILE A O 1
ATOM 674 N N . ASP A 1 82 ? -2.519 -3.822 -0.718 1.00 97.94 82 ASP A N 1
ATOM 675 C CA . ASP A 1 82 ? -3.718 -4.047 -1.542 1.00 97.94 82 ASP A CA 1
ATOM 676 C C . ASP A 1 82 ? -3.803 -3.109 -2.751 1.00 97.94 82 ASP A C 1
ATOM 678 O O . ASP A 1 82 ? -4.457 -3.417 -3.748 1.00 97.94 82 ASP A O 1
ATOM 682 N N . GLY A 1 83 ? -3.145 -1.948 -2.692 1.00 97.19 83 GLY A N 1
ATOM 683 C CA . GLY A 1 83 ? -3.159 -1.021 -3.814 1.00 97.19 83 GLY A CA 1
ATOM 684 C C . GLY A 1 83 ? -2.113 0.083 -3.767 1.00 97.19 83 GLY A C 1
ATOM 685 O O . GLY A 1 83 ? -1.624 0.510 -2.720 1.00 97.19 83 GLY A O 1
ATOM 686 N N . VAL A 1 84 ? -1.786 0.567 -4.961 1.00 97.38 84 VAL A N 1
ATOM 687 C CA . VAL A 1 84 ? -0.785 1.605 -5.206 1.00 97.38 84 VAL A CA 1
ATOM 688 C C . VAL A 1 84 ? -1.420 2.701 -6.053 1.00 97.38 84 VAL A C 1
ATOM 690 O O . VAL A 1 84 ? -2.003 2.431 -7.102 1.00 97.38 84 VAL A O 1
ATOM 693 N N . LEU A 1 85 ? -1.301 3.945 -5.598 1.00 95.94 85 LEU A N 1
ATOM 694 C CA . LEU A 1 85 ? -1.683 5.136 -6.341 1.00 95.94 85 LEU A CA 1
ATOM 695 C C . LEU A 1 85 ? -0.445 5.638 -7.085 1.00 95.94 85 LEU A C 1
ATOM 697 O O . LEU A 1 85 ? 0.523 6.088 -6.472 1.00 95.94 85 LEU A O 1
ATOM 701 N N . PHE A 1 86 ? -0.480 5.527 -8.408 1.00 94.69 86 PHE A N 1
ATOM 702 C CA . PHE A 1 86 ? 0.631 5.883 -9.281 1.00 94.69 86 PHE A CA 1
ATOM 703 C C . PHE A 1 86 ? 0.661 7.390 -9.550 1.00 94.69 86 PHE A C 1
ATOM 705 O O . PHE A 1 86 ? -0.295 7.932 -10.099 1.00 94.69 86 PHE A O 1
ATOM 712 N N . ASP A 1 87 ? 1.774 8.051 -9.221 1.00 93.81 87 ASP A N 1
ATOM 713 C CA . ASP A 1 87 ? 2.001 9.451 -9.614 1.00 93.81 87 ASP A CA 1
ATOM 714 C C . ASP A 1 87 ? 2.331 9.580 -11.113 1.00 93.81 87 ASP A C 1
ATOM 716 O O . ASP A 1 87 ? 1.969 10.566 -11.750 1.00 93.81 87 ASP A O 1
ATOM 720 N N . ASP A 1 88 ? 2.989 8.563 -11.681 1.00 94.31 88 ASP A N 1
ATOM 721 C CA . ASP A 1 88 ? 3.263 8.431 -13.114 1.00 94.31 88 ASP A CA 1
ATOM 722 C C . ASP A 1 88 ? 2.518 7.214 -13.678 1.00 94.31 88 ASP A C 1
ATOM 724 O O . ASP A 1 88 ? 2.795 6.066 -13.317 1.00 94.31 88 ASP A O 1
ATOM 728 N N . TYR A 1 89 ? 1.576 7.464 -14.588 1.00 94.12 89 TYR A N 1
ATOM 729 C CA . TYR A 1 89 ? 0.754 6.425 -15.205 1.00 94.12 89 TYR A CA 1
ATOM 730 C C . TYR A 1 89 ? 1.564 5.446 -16.070 1.00 94.12 89 TYR A C 1
ATOM 732 O O . TYR A 1 89 ? 1.125 4.309 -16.261 1.00 94.12 89 TYR A O 1
ATOM 740 N N . ASN A 1 90 ? 2.748 5.834 -16.562 1.00 94.12 90 ASN A N 1
ATOM 741 C CA . ASN A 1 90 ? 3.602 4.946 -17.357 1.00 94.12 90 ASN A CA 1
ATOM 742 C C . ASN A 1 90 ? 4.021 3.701 -16.558 1.00 94.12 90 ASN A C 1
ATOM 744 O O . ASN A 1 90 ? 4.116 2.601 -17.111 1.00 94.12 90 ASN A O 1
ATOM 748 N N . ASN A 1 91 ? 4.166 3.849 -15.237 1.00 94.81 91 ASN A N 1
ATOM 749 C CA . ASN A 1 91 ? 4.536 2.766 -14.329 1.00 94.81 91 ASN A CA 1
ATOM 750 C C . ASN A 1 91 ? 3.469 1.663 -14.237 1.00 94.81 91 ASN A C 1
ATOM 752 O O . ASN A 1 91 ? 3.813 0.523 -13.928 1.00 94.81 91 ASN A O 1
ATOM 756 N N . ILE A 1 92 ? 2.197 1.949 -14.546 1.00 95.06 92 ILE A N 1
ATOM 757 C CA . ILE A 1 92 ? 1.101 0.967 -14.455 1.00 95.06 92 ILE A CA 1
ATOM 758 C C . ILE A 1 92 ? 1.371 -0.232 -15.369 1.00 95.06 92 ILE A C 1
ATOM 760 O O . ILE A 1 92 ? 1.252 -1.382 -14.944 1.00 95.06 92 ILE A O 1
ATOM 764 N N . SER A 1 93 ? 1.752 0.029 -16.622 1.00 95.44 93 SER A N 1
ATOM 765 C CA . SER A 1 93 ? 2.027 -1.029 -17.603 1.00 95.44 93 SER A CA 1
ATOM 766 C C . SER A 1 93 ? 3.239 -1.878 -17.207 1.00 95.44 93 SER A C 1
ATOM 768 O O . SER A 1 93 ? 3.204 -3.103 -17.303 1.00 95.44 93 SER A O 1
ATOM 770 N N . LEU A 1 94 ? 4.284 -1.234 -16.681 1.00 96.31 94 LEU A N 1
ATOM 771 C CA . LEU A 1 94 ? 5.519 -1.885 -16.250 1.00 96.31 94 LEU A CA 1
ATOM 772 C C . LEU A 1 94 ? 5.294 -2.787 -15.035 1.00 96.31 94 LEU A C 1
ATOM 774 O O . LEU A 1 94 ? 5.810 -3.904 -14.995 1.00 96.31 94 LEU A O 1
ATOM 778 N N . ILE A 1 95 ? 4.506 -2.324 -14.061 1.00 96.12 95 ILE A N 1
ATOM 779 C CA . ILE A 1 95 ? 4.146 -3.116 -12.884 1.00 96.12 95 ILE A CA 1
ATOM 780 C C . ILE A 1 95 ? 3.230 -4.276 -13.263 1.00 96.12 95 ILE A C 1
ATOM 782 O O . ILE A 1 95 ? 3.491 -5.390 -12.821 1.00 96.12 95 ILE A O 1
ATOM 786 N N . ARG A 1 96 ? 2.229 -4.064 -14.127 1.00 94.19 96 ARG A N 1
ATOM 787 C CA . ARG A 1 96 ? 1.357 -5.147 -14.607 1.00 94.19 96 ARG A CA 1
ATOM 788 C C . ARG A 1 96 ? 2.160 -6.260 -15.282 1.00 94.19 96 ARG A C 1
ATOM 790 O O . ARG A 1 96 ? 2.084 -7.402 -14.849 1.00 94.19 96 ARG A O 1
ATOM 797 N N . ASN A 1 97 ? 3.015 -5.902 -16.242 1.00 95.38 97 ASN A N 1
ATOM 798 C CA . ASN A 1 97 ? 3.880 -6.867 -16.924 1.00 95.38 97 ASN A CA 1
ATOM 799 C C . ASN A 1 97 ? 4.811 -7.598 -15.946 1.00 95.38 97 ASN A C 1
ATOM 801 O O . ASN A 1 97 ? 5.082 -8.786 -16.099 1.00 95.38 97 ASN A O 1
ATOM 805 N N . TRP A 1 98 ? 5.337 -6.895 -14.939 1.00 95.75 98 TRP A N 1
ATOM 806 C CA . TRP A 1 98 ? 6.146 -7.526 -13.901 1.00 95.75 98 TRP A CA 1
ATOM 807 C C . TRP A 1 98 ? 5.335 -8.536 -13.078 1.00 95.75 98 TRP A C 1
ATOM 809 O O . TRP A 1 98 ? 5.827 -9.644 -12.888 1.00 95.75 98 TRP A O 1
ATOM 819 N N . MET A 1 99 ? 4.113 -8.192 -12.651 1.00 92.94 99 MET A N 1
ATOM 820 C CA . MET A 1 99 ? 3.225 -9.074 -11.881 1.00 92.94 99 MET A CA 1
ATOM 821 C C . MET A 1 99 ? 2.808 -10.326 -12.669 1.00 92.94 99 MET A C 1
ATOM 823 O O . MET A 1 99 ? 2.783 -11.413 -12.091 1.00 92.94 99 MET A O 1
ATOM 827 N N . ASP A 1 100 ? 2.546 -10.194 -13.974 1.00 92.81 100 ASP A N 1
ATOM 828 C CA . ASP A 1 100 ? 2.256 -11.325 -14.870 1.00 92.81 100 ASP A CA 1
ATOM 829 C C . ASP A 1 100 ? 3.429 -12.318 -14.914 1.00 92.81 100 ASP A C 1
ATOM 831 O O . ASP A 1 100 ? 3.245 -13.527 -14.775 1.00 92.81 100 ASP A O 1
ATOM 835 N N . ASN A 1 101 ? 4.661 -11.808 -15.026 1.00 90.94 101 ASN A N 1
ATOM 836 C CA . ASN A 1 101 ? 5.869 -12.635 -15.114 1.00 90.94 101 ASN A CA 1
ATOM 837 C C . ASN A 1 101 ? 6.182 -13.420 -13.832 1.00 90.94 101 ASN A C 1
ATOM 839 O O . ASN A 1 101 ? 6.879 -14.431 -13.892 1.00 90.94 101 ASN A O 1
ATOM 843 N N . ILE A 1 102 ? 5.702 -12.952 -12.678 1.00 89.69 102 ILE A N 1
ATOM 844 C CA . ILE A 1 102 ? 5.903 -13.613 -11.379 1.00 89.69 102 ILE A CA 1
ATOM 845 C C . ILE A 1 102 ? 4.657 -14.365 -10.893 1.00 89.69 102 ILE A C 1
ATOM 847 O O . ILE A 1 102 ? 4.670 -14.901 -9.788 1.00 89.69 102 ILE A O 1
ATOM 851 N N . GLY A 1 103 ? 3.597 -14.429 -11.710 1.00 81.75 103 GLY A N 1
ATOM 852 C CA . GLY A 1 103 ? 2.388 -15.203 -11.420 1.00 81.75 103 GLY A CA 1
ATOM 853 C C . GLY A 1 103 ? 1.526 -14.646 -10.284 1.00 81.75 103 GLY A C 1
ATOM 854 O O . GLY A 1 103 ? 0.859 -15.422 -9.608 1.00 81.75 103 GLY A O 1
ATOM 855 N N . ILE A 1 104 ? 1.553 -13.328 -10.046 1.00 72.69 104 ILE A N 1
ATOM 856 C CA . ILE A 1 104 ? 0.773 -12.678 -8.973 1.00 72.69 104 ILE A CA 1
ATOM 857 C C . ILE A 1 104 ? -0.636 -12.264 -9.438 1.00 72.69 104 ILE A C 1
ATOM 859 O O . ILE A 1 104 ? -1.502 -12.008 -8.605 1.00 72.69 104 ILE A O 1
ATOM 863 N N . ILE A 1 105 ? -0.909 -12.228 -10.747 1.00 58.78 105 ILE A N 1
ATOM 864 C CA . ILE A 1 105 ? -2.242 -11.880 -11.262 1.00 58.78 105 ILE A CA 1
ATOM 865 C C . ILE A 1 105 ? -3.097 -13.147 -11.410 1.00 58.78 105 ILE A C 1
ATOM 867 O O . ILE A 1 105 ? -2.749 -14.048 -12.174 1.00 58.78 105 ILE A O 1
ATOM 871 N N . HIS A 1 106 ? -4.206 -13.195 -10.665 1.00 51.53 106 HIS A N 1
ATOM 872 C CA . HIS A 1 106 ? -5.332 -14.109 -10.881 1.00 51.53 106 HIS A CA 1
ATOM 873 C C . HIS A 1 106 ? -6.385 -13.463 -11.781 1.00 51.53 106 HIS A C 1
ATOM 875 O O . HIS A 1 106 ? -6.705 -12.274 -11.547 1.00 51.53 106 HIS A O 1
#

pLDDT: mean 92.06, std 8.53, range [51.53, 98.5]

Sequence (106 aa):
LECLICYNITKGKELTLEDFLKEGEKKRFRFLVDMISLRSNQITERFINICHMNNILALSWDFIKYEDPLVEIKKIISMGIDGVLFDDYNNISLIRNWMDNIGIIH

Foldseek 3Di:
DDDAAEAAQVPDDPDHPVNLLVCLVVLNDPDDHQEYEYELVPDDLSSCVSCVSNNHAYEYEDLVPDPDSLVSVVVVVVSVHRYYDDPDPVSVVVVVVVCVVVVNDD

Secondary structure (DSSP, 8-state):
-----EEETTT-SSS-HHHHHHHHTTT------SEEEEEGGG--HHHHHHHHHTT-EEEEE--TTSS-HHHHHHHHHHTT-SEE--SSTHHHHHHHHHHHHTT---

Radius of gyration: 14.33 Å; chains: 1; bounding box: 39×30×38 Å